Protein AF-A0A852WAR1-F1 (afdb_monomer_lite)

Foldseek 3Di:
DDADPVLLVQLQVLADDPNDTDAPCQSVLVCVVLVSAHWALKDWDWDDDPQKIKIWIWTDRPQKIWIWIKIWHHPDDDPPDDPPNVGHIGTPDTDIGGLVQWQAKDFPDWDWDFDPDDPDDTDTDIQTWMWTAGPVRDIDTHDDDPVSSVSVVVVRVVSVVVNVD

pLDDT: mean 84.0, std 14.66, range [35.38, 97.75]

Organism: NCBI:txid642776

Secondary structure (DSSP, 8-state):
----HHHHHHHHHHT-BTTBPPPHHHHHHHHHHHTTPPPEEEEEEEEEETTEEEEEEEEEETTEEEEEEEEEE-S---TTPPP-TTS--EEEEEEEEETTSEEEEEEEEEEEEEE--STT--EEEEEEEEEEEETTS-EEE----TTTHHHHHHHHHHHHHHHT-

Structure (mmCIF, N/CA/C/O backbone):
data_AF-A0A852WAR1-F1
#
_entry.id   AF-A0A852WAR1-F1
#
loop_
_atom_site.group_PDB
_atom_site.id
_atom_site.type_symbol
_atom_site.label_atom_id
_atom_site.label_alt_id
_atom_site.label_comp_id
_atom_site.label_asym_id
_atom_site.label_entity_id
_atom_site.label_seq_id
_atom_site.pdbx_PDB_ins_code
_atom_site.Cartn_x
_atom_site.Cartn_y
_atom_site.Cartn_z
_atom_site.occupancy
_atom_site.B_iso_or_equiv
_atom_site.auth_seq_id
_atom_site.auth_comp_id
_atom_site.auth_asym_id
_atom_site.auth_atom_id
_atom_site.pdbx_PDB_model_num
ATOM 1 N N . MET A 1 1 ? -14.576 0.535 -19.469 1.00 53.22 1 MET A N 1
ATOM 2 C CA . MET A 1 1 ? -14.653 1.536 -18.388 1.00 53.22 1 MET A CA 1
ATOM 3 C C . MET A 1 1 ? -13.526 2.503 -18.681 1.00 53.22 1 MET A C 1
ATOM 5 O O . MET A 1 1 ? -12.395 2.048 -18.756 1.00 53.22 1 MET A O 1
ATOM 9 N N . GLU A 1 2 ? -13.839 3.742 -19.036 1.00 64.38 2 GLU A N 1
ATOM 10 C CA . GLU A 1 2 ? -12.835 4.742 -19.415 1.00 64.38 2 GLU A CA 1
ATOM 11 C C . GLU A 1 2 ? -12.389 5.439 -18.126 1.00 64.38 2 GLU A C 1
ATOM 13 O O . GLU A 1 2 ? -13.220 6.010 -17.420 1.00 64.38 2 GLU A O 1
ATOM 18 N N . TYR A 1 3 ? -11.125 5.262 -17.741 1.00 65.62 3 TYR A N 1
ATOM 19 C CA . TYR A 1 3 ? -10.569 5.916 -16.558 1.00 65.62 3 TYR A CA 1
ATOM 20 C C . TYR A 1 3 ? -10.223 7.369 -16.895 1.00 65.62 3 TYR A C 1
ATOM 22 O O . TYR A 1 3 ? -9.787 7.652 -18.008 1.00 65.62 3 TYR A O 1
ATOM 30 N N . ASP A 1 4 ? -10.377 8.279 -15.934 1.00 81.56 4 ASP A N 1
ATOM 31 C CA . ASP A 1 4 ? -9.873 9.648 -16.069 1.00 81.56 4 ASP A CA 1
ATOM 32 C C . ASP A 1 4 ? -8.338 9.612 -16.168 1.00 81.56 4 ASP A C 1
ATOM 34 O O . ASP A 1 4 ? -7.654 9.138 -15.254 1.00 81.56 4 ASP A O 1
ATOM 38 N N . GLU A 1 5 ? -7.788 10.108 -17.279 1.00 81.81 5 GLU A N 1
ATOM 39 C CA . GLU A 1 5 ? -6.343 10.151 -17.544 1.00 81.81 5 GLU A CA 1
ATOM 40 C C . GLU A 1 5 ? -5.561 10.855 -16.426 1.00 81.81 5 GLU A C 1
ATOM 42 O O . GLU A 1 5 ? -4.422 10.486 -16.122 1.00 81.81 5 GLU A O 1
ATOM 47 N N . THR A 1 6 ? -6.180 11.835 -15.765 1.00 85.38 6 THR A N 1
ATOM 48 C CA . THR A 1 6 ? -5.580 12.546 -14.632 1.00 85.38 6 THR A CA 1
ATOM 49 C C . THR A 1 6 ? -5.403 11.612 -13.440 1.00 85.38 6 THR A C 1
ATOM 51 O O . THR A 1 6 ? -4.324 11.565 -12.853 1.00 85.38 6 THR A O 1
ATOM 54 N N . GLN A 1 7 ? -6.420 10.806 -13.128 1.00 80.62 7 GLN A N 1
ATOM 55 C CA . GLN A 1 7 ? -6.381 9.855 -12.013 1.00 80.62 7 GLN A CA 1
ATOM 56 C C . GLN A 1 7 ? -5.336 8.763 -12.240 1.00 80.62 7 GLN A C 1
ATOM 58 O O . GLN A 1 7 ? -4.619 8.387 -11.313 1.00 80.62 7 GLN A O 1
ATOM 63 N N . VAL A 1 8 ? -5.213 8.280 -13.480 1.00 82.94 8 VAL A N 1
ATOM 64 C CA . VAL A 1 8 ? -4.182 7.307 -13.864 1.00 82.94 8 VAL A CA 1
ATOM 65 C C . VAL A 1 8 ? -2.788 7.902 -13.680 1.00 82.94 8 VAL A C 1
ATOM 67 O O . VAL A 1 8 ? -1.927 7.279 -13.056 1.00 82.94 8 VAL A O 1
ATOM 70 N N . ARG A 1 9 ? -2.563 9.128 -14.165 1.00 85.50 9 ARG A N 1
ATOM 71 C CA . ARG A 1 9 ? -1.274 9.814 -14.027 1.00 85.50 9 ARG A CA 1
ATOM 72 C C . ARG A 1 9 ? -0.899 10.045 -12.564 1.00 85.50 9 ARG A C 1
ATOM 74 O O . ARG A 1 9 ? 0.253 9.815 -12.197 1.00 85.50 9 ARG A O 1
ATOM 81 N N . ASP A 1 10 ? -1.853 10.466 -11.741 1.00 85.88 10 ASP A N 1
ATOM 82 C CA . ASP A 1 10 ? -1.623 10.738 -10.323 1.00 85.88 10 ASP A CA 1
ATOM 83 C C . ASP A 1 10 ? -1.335 9.443 -9.547 1.00 85.88 10 ASP A C 1
ATOM 85 O O . ASP A 1 10 ? -0.400 9.400 -8.745 1.00 85.88 10 ASP A O 1
ATOM 89 N N . ALA A 1 11 ? -2.061 8.357 -9.842 1.00 84.25 11 ALA A N 1
ATOM 90 C CA . ALA A 1 11 ? -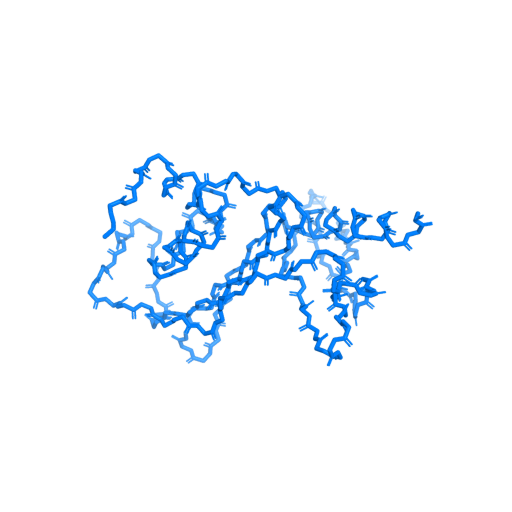1.802 7.038 -9.266 1.00 84.25 11 ALA A CA 1
ATOM 91 C C . ALA A 1 11 ? -0.412 6.509 -9.650 1.00 84.25 11 ALA A C 1
ATOM 93 O O . ALA A 1 11 ? 0.315 6.021 -8.786 1.00 84.25 11 ALA A O 1
ATOM 94 N N . ILE A 1 12 ? -0.013 6.650 -10.921 1.00 85.38 12 ILE A N 1
ATOM 95 C CA . ILE A 1 12 ? 1.337 6.300 -11.378 1.00 85.38 12 ILE A CA 1
ATOM 96 C C . ILE A 1 12 ? 2.366 7.119 -10.604 1.00 85.38 12 ILE A C 1
ATOM 98 O O . ILE A 1 12 ? 3.261 6.538 -9.998 1.00 85.38 12 ILE A O 1
ATOM 102 N N . ALA A 1 13 ? 2.239 8.449 -10.597 1.00 86.62 13 ALA A N 1
ATOM 103 C CA . ALA A 1 13 ? 3.197 9.345 -9.955 1.00 86.62 13 ALA A CA 1
ATOM 104 C C . ALA A 1 13 ? 3.382 9.034 -8.463 1.00 86.62 13 ALA A C 1
ATOM 106 O O . ALA A 1 13 ? 4.517 9.021 -7.986 1.00 86.62 13 ALA A O 1
ATOM 107 N N . ALA A 1 14 ? 2.292 8.720 -7.760 1.00 85.12 14 ALA A N 1
ATOM 108 C CA . ALA A 1 14 ? 2.292 8.377 -6.342 1.00 85.12 14 ALA A CA 1
ATOM 109 C C . ALA A 1 14 ? 3.053 7.081 -6.010 1.00 85.12 14 ALA A C 1
ATOM 111 O O . ALA A 1 14 ? 3.496 6.918 -4.876 1.00 85.12 14 ALA A O 1
ATOM 112 N N . VAL A 1 15 ? 3.200 6.157 -6.966 1.00 87.50 15 VAL A N 1
ATOM 113 C CA . VAL A 1 15 ? 3.737 4.806 -6.713 1.00 87.50 15 VAL A CA 1
ATOM 114 C C . VAL A 1 15 ? 4.946 4.452 -7.584 1.00 87.50 15 VAL A C 1
ATOM 116 O O . VAL A 1 15 ? 5.311 3.278 -7.697 1.00 87.50 15 VAL A O 1
ATOM 119 N N . ARG A 1 16 ? 5.594 5.461 -8.188 1.00 87.31 16 ARG A N 1
ATOM 120 C CA . ARG A 1 16 ? 6.894 5.315 -8.866 1.00 87.31 16 ARG A CA 1
ATOM 121 C C . ARG A 1 16 ? 7.999 5.006 -7.860 1.00 87.31 16 ARG A C 1
ATOM 123 O O . ARG A 1 16 ? 8.069 5.606 -6.793 1.00 87.31 16 ARG A O 1
ATOM 130 N N . VAL A 1 17 ? 8.932 4.142 -8.255 1.00 85.50 17 VAL A N 1
ATOM 131 C CA . VAL A 1 17 ? 10.093 3.759 -7.437 1.00 85.50 17 VAL A CA 1
ATOM 132 C C . VAL A 1 17 ? 11.364 4.014 -8.236 1.00 85.50 17 VAL A C 1
ATOM 134 O O . VAL A 1 17 ? 11.532 3.487 -9.330 1.00 85.50 17 VAL A O 1
ATOM 137 N N . GLY A 1 18 ? 12.260 4.864 -7.724 1.00 81.50 18 GLY A N 1
ATOM 138 C CA . GLY A 1 18 ? 13.544 5.149 -8.384 1.00 81.50 18 GLY A CA 1
ATOM 139 C C . GLY A 1 18 ? 13.416 5.700 -9.812 1.00 81.50 18 GLY A C 1
ATOM 140 O O . GLY A 1 18 ? 14.267 5.425 -10.652 1.00 81.50 18 GLY A O 1
ATOM 141 N N . GLY A 1 19 ? 12.334 6.429 -10.109 1.00 80.44 19 GLY A N 1
ATOM 142 C CA . GLY A 1 19 ? 12.028 6.925 -11.456 1.00 80.44 19 GLY A CA 1
ATOM 143 C C . GLY A 1 19 ? 11.381 5.891 -12.384 1.00 80.44 19 GLY A C 1
ATOM 144 O O . GLY A 1 19 ? 10.948 6.257 -13.476 1.00 80.44 19 GLY A O 1
ATOM 145 N N . GLN A 1 20 ? 11.234 4.638 -11.960 1.00 83.62 20 GLN A N 1
ATOM 146 C CA . GLN A 1 20 ? 10.541 3.605 -12.728 1.00 83.62 20 GLN A CA 1
ATOM 147 C C . GLN A 1 20 ? 9.032 3.665 -12.489 1.00 83.62 20 GLN A C 1
ATOM 149 O O . GLN A 1 20 ? 8.570 4.061 -11.414 1.00 83.62 20 GLN A O 1
ATOM 154 N N . THR A 1 21 ? 8.267 3.307 -13.514 1.00 84.31 21 THR A N 1
ATOM 155 C CA . THR A 1 21 ? 6.804 3.239 -13.480 1.00 84.31 21 THR A CA 1
ATOM 156 C C . THR A 1 21 ? 6.335 1.831 -13.121 1.00 84.31 21 THR A C 1
ATOM 158 O O . THR A 1 21 ? 6.941 0.867 -13.589 1.00 84.31 21 THR A O 1
ATOM 161 N N . PRO A 1 22 ? 5.253 1.695 -12.336 1.00 83.31 22 PRO A N 1
ATOM 162 C CA . PRO A 1 22 ? 4.667 0.391 -12.051 1.00 83.31 22 PRO A CA 1
ATOM 163 C C . PRO A 1 22 ? 4.128 -0.282 -13.327 1.00 83.31 22 PRO A C 1
ATOM 165 O O . PRO A 1 22 ? 3.752 0.421 -14.271 1.00 83.31 22 PRO A O 1
ATOM 168 N N . PRO A 1 23 ? 4.004 -1.625 -13.348 1.00 84.56 23 PRO A N 1
ATOM 169 C CA . PRO A 1 23 ? 3.291 -2.334 -14.407 1.00 84.56 23 PRO A CA 1
ATOM 170 C C . PRO A 1 23 ? 1.857 -1.823 -14.567 1.00 84.56 23 PRO A C 1
ATOM 172 O O . PRO A 1 23 ? 1.208 -1.461 -13.583 1.00 84.56 23 PRO A O 1
ATOM 175 N N . ARG A 1 24 ? 1.327 -1.874 -15.794 1.00 84.12 24 ARG A N 1
ATOM 176 C CA . ARG A 1 24 ? -0.016 -1.370 -16.114 1.00 84.12 24 ARG A CA 1
ATOM 177 C C . ARG A 1 24 ? -1.118 -1.872 -15.190 1.00 84.12 24 ARG A C 1
ATOM 179 O O . ARG A 1 24 ? -1.857 -1.076 -14.617 1.00 84.12 24 ARG A O 1
ATOM 186 N N . LEU A 1 25 ? -1.150 -3.180 -14.957 1.00 85.56 25 LEU A N 1
ATOM 187 C CA . LEU A 1 25 ? -2.142 -3.795 -14.077 1.00 85.56 25 LEU A CA 1
ATOM 188 C C . LEU A 1 25 ? -2.095 -3.266 -12.638 1.00 85.56 25 LEU A C 1
ATOM 190 O O . LEU A 1 25 ? -3.118 -3.275 -11.964 1.00 85.56 25 LEU A O 1
ATOM 194 N N . VAL A 1 26 ? -0.938 -2.799 -12.155 1.00 88.81 26 VAL A N 1
ATOM 195 C CA . VAL A 1 26 ? -0.809 -2.252 -10.797 1.00 88.81 26 VAL A CA 1
ATOM 196 C C . VAL A 1 26 ? -1.506 -0.900 -10.699 1.00 88.81 26 VAL A C 1
ATOM 198 O O . VAL A 1 26 ? -2.308 -0.708 -9.787 1.00 88.81 26 VAL A O 1
ATOM 201 N N . TYR A 1 27 ? -1.249 0.031 -11.625 1.00 86.44 27 TYR A N 1
ATOM 202 C CA . TYR A 1 27 ? -1.913 1.336 -11.566 1.00 86.44 27 TYR A CA 1
ATOM 203 C C . TYR A 1 27 ? -3.395 1.246 -11.948 1.00 86.44 27 TYR A C 1
ATOM 205 O O . TYR A 1 27 ? -4.207 1.938 -11.342 1.00 86.44 27 TYR A O 1
ATOM 213 N N . GLU A 1 28 ? -3.781 0.363 -12.876 1.00 87.25 28 GLU A N 1
ATOM 214 C CA . GLU A 1 28 ? -5.195 0.127 -13.198 1.00 87.25 28 GLU A CA 1
ATOM 215 C C . GLU A 1 28 ? -5.943 -0.477 -12.004 1.00 87.25 28 GLU A C 1
ATOM 217 O O . GLU A 1 28 ? -7.044 -0.028 -11.679 1.00 87.25 28 GLU A O 1
ATOM 222 N N . ALA A 1 29 ? -5.331 -1.434 -11.294 1.00 90.56 29 ALA A N 1
ATOM 223 C CA . ALA A 1 29 ? -5.890 -1.962 -10.054 1.00 90.56 29 ALA A CA 1
ATOM 224 C C . ALA A 1 29 ? -6.021 -0.862 -8.994 1.00 90.56 29 ALA A C 1
ATOM 226 O O . ALA A 1 29 ? -7.077 -0.744 -8.379 1.00 90.56 29 ALA A O 1
ATOM 227 N N . LEU A 1 30 ? -5.001 -0.019 -8.804 1.00 91.00 30 LEU A N 1
ATOM 228 C CA . LEU A 1 30 ? -5.070 1.097 -7.855 1.00 91.00 30 LEU A CA 1
ATOM 229 C C . LEU A 1 30 ? -6.221 2.052 -8.179 1.00 91.00 30 LEU A C 1
ATOM 231 O O . LEU A 1 30 ? -7.038 2.315 -7.301 1.00 91.00 30 LEU A O 1
ATOM 235 N N . VAL A 1 31 ? -6.325 2.523 -9.424 1.00 90.12 31 VAL A N 1
ATOM 236 C CA . VAL A 1 31 ? -7.398 3.436 -9.856 1.00 90.12 31 VAL A CA 1
ATOM 237 C C . VAL A 1 31 ? -8.774 2.794 -9.662 1.00 90.12 31 VAL A C 1
ATOM 239 O O . VAL A 1 31 ? -9.693 3.434 -9.144 1.00 90.12 31 VAL A O 1
ATOM 242 N N . SER A 1 32 ? -8.911 1.512 -10.012 1.00 90.94 32 SER A N 1
ATOM 243 C CA . SER A 1 32 ? -10.156 0.770 -9.816 1.00 90.94 32 SER A CA 1
ATOM 244 C C . SER A 1 32 ? -10.530 0.650 -8.334 1.00 90.94 32 SER A C 1
ATOM 246 O O . SER A 1 32 ? -11.687 0.872 -7.977 1.00 90.94 32 SER A O 1
ATOM 248 N N . LEU A 1 33 ? -9.578 0.302 -7.462 1.00 92.12 33 LEU A N 1
ATOM 249 C CA . LEU A 1 33 ? -9.826 0.082 -6.032 1.00 92.12 33 LEU A CA 1
ATOM 250 C C . LEU A 1 33 ? -10.070 1.385 -5.264 1.00 92.12 33 LEU A C 1
ATOM 252 O O . LEU A 1 33 ? -10.833 1.406 -4.297 1.00 92.12 33 LEU A O 1
ATOM 256 N N . THR A 1 34 ? -9.441 2.483 -5.679 1.00 90.69 34 THR A N 1
ATOM 257 C CA . THR A 1 34 ? -9.631 3.789 -5.036 1.00 90.69 34 THR A CA 1
ATOM 258 C C . THR A 1 34 ? -10.916 4.468 -5.492 1.00 90.69 34 THR A C 1
ATOM 260 O O . THR A 1 34 ? -11.381 5.394 -4.820 1.00 90.69 34 THR A O 1
ATOM 263 N N . SER A 1 35 ? -11.496 4.002 -6.606 1.00 87.00 35 SER A N 1
ATOM 264 C CA . SER A 1 35 ? -12.592 4.670 -7.312 1.00 87.00 35 SER A CA 1
ATOM 265 C C . SER A 1 35 ? -12.235 6.125 -7.644 1.00 87.00 35 SER A C 1
ATOM 267 O O . SER A 1 35 ? -13.055 7.026 -7.480 1.00 87.00 35 SER A O 1
ATOM 269 N N . GLY A 1 36 ? -10.975 6.363 -8.024 1.00 81.25 36 GLY A N 1
ATOM 270 C CA . GLY A 1 36 ? -10.462 7.691 -8.369 1.00 81.25 36 GLY A CA 1
ATOM 271 C C . GLY A 1 36 ? -10.157 8.615 -7.183 1.00 81.25 36 GLY A C 1
ATOM 272 O O . GLY A 1 36 ? -9.804 9.774 -7.389 1.00 81.25 36 GLY A O 1
ATOM 273 N N . ARG A 1 37 ? -10.275 8.140 -5.935 1.00 87.69 37 ARG A N 1
ATOM 274 C CA . ARG A 1 37 ? -9.876 8.914 -4.747 1.00 87.69 37 ARG A CA 1
ATOM 275 C C . ARG A 1 37 ? -8.353 9.004 -4.632 1.00 87.69 37 ARG A C 1
ATOM 277 O O . ARG A 1 37 ? -7.640 8.064 -4.985 1.00 87.69 37 ARG A O 1
ATOM 284 N N . SER A 1 38 ? -7.870 10.117 -4.082 1.00 89.12 38 SER A N 1
ATOM 285 C CA . SER A 1 38 ? -6.446 10.339 -3.828 1.00 89.12 38 SER A CA 1
ATOM 286 C C . SER A 1 38 ? -5.872 9.322 -2.839 1.00 89.12 38 SER A C 1
ATOM 288 O O . SER A 1 38 ? -6.511 8.971 -1.846 1.00 89.12 38 SER A O 1
ATOM 290 N N . LEU A 1 39 ? -4.644 8.880 -3.113 1.00 91.56 39 LEU A N 1
ATOM 291 C CA . LEU A 1 39 ? -3.863 8.032 -2.218 1.00 91.56 39 LEU A CA 1
ATOM 292 C C . LEU A 1 39 ? -3.236 8.885 -1.110 1.00 91.56 39 LEU A C 1
ATOM 294 O O . LEU A 1 39 ? -2.499 9.831 -1.384 1.00 91.56 39 LEU A O 1
ATOM 298 N N . GLU A 1 40 ? -3.489 8.527 0.142 1.00 93.94 40 GLU A N 1
ATOM 299 C CA . GLU A 1 40 ? -2.827 9.091 1.313 1.00 93.94 40 GLU A CA 1
ATOM 300 C C . GLU A 1 40 ? -1.665 8.190 1.737 1.00 93.94 40 GLU A C 1
ATOM 302 O O . GLU A 1 40 ? -1.832 6.977 1.871 1.00 93.94 40 GLU A O 1
ATOM 307 N N . LEU A 1 41 ? -0.500 8.791 1.999 1.00 92.31 41 LEU A N 1
ATOM 308 C CA . LEU A 1 41 ? 0.719 8.075 2.401 1.00 92.31 41 LEU A CA 1
ATOM 309 C C . LEU A 1 41 ? 1.024 6.864 1.490 1.00 92.31 41 LEU A C 1
ATOM 311 O O . LEU A 1 41 ? 1.151 5.748 1.994 1.00 92.31 41 LEU A O 1
ATOM 315 N N . PRO A 1 42 ? 1.098 7.038 0.156 1.00 94.06 42 PRO A N 1
ATOM 316 C CA . PRO A 1 42 ? 1.428 5.933 -0.728 1.00 94.06 42 PRO A CA 1
ATOM 317 C C . PRO A 1 42 ? 2.857 5.468 -0.451 1.00 94.06 42 PRO A C 1
ATOM 319 O O . PRO A 1 42 ? 3.800 6.258 -0.477 1.00 94.06 42 PRO A O 1
ATOM 322 N N . VAL A 1 43 ? 3.016 4.173 -0.208 1.00 94.31 43 VAL A N 1
ATOM 323 C CA . VAL A 1 43 ? 4.317 3.528 -0.112 1.00 94.31 43 VAL A CA 1
ATOM 324 C C . VAL A 1 43 ? 4.408 2.432 -1.161 1.00 94.31 43 VAL A C 1
ATOM 326 O O . VAL A 1 43 ? 3.509 1.602 -1.303 1.00 94.31 43 VAL A O 1
ATOM 329 N N . ALA A 1 44 ? 5.486 2.464 -1.937 1.00 93.12 44 ALA A N 1
ATOM 330 C CA . ALA A 1 44 ? 5.716 1.526 -3.018 1.00 93.12 44 ALA A CA 1
ATOM 331 C C . ALA A 1 44 ? 7.148 1.007 -2.981 1.00 93.12 44 ALA A C 1
ATOM 333 O O . ALA A 1 44 ? 8.090 1.757 -2.717 1.00 93.12 44 ALA A O 1
ATOM 334 N N . THR A 1 45 ? 7.313 -0.273 -3.292 1.00 92.69 45 THR A N 1
ATOM 335 C CA . THR A 1 45 ? 8.622 -0.889 -3.473 1.00 92.69 45 THR A CA 1
ATOM 336 C C . THR A 1 45 ? 8.687 -1.675 -4.762 1.00 92.69 45 THR A C 1
ATOM 338 O O . THR A 1 45 ? 7.686 -2.190 -5.262 1.00 92.69 45 THR A O 1
ATOM 341 N N . MET A 1 46 ? 9.907 -1.755 -5.282 1.00 90.38 46 MET A N 1
ATOM 342 C CA . MET A 1 46 ? 10.249 -2.541 -6.448 1.00 90.38 46 MET A CA 1
ATOM 343 C C . MET A 1 46 ? 11.414 -3.454 -6.078 1.00 90.38 46 MET A C 1
ATOM 345 O O . MET A 1 46 ? 12.494 -2.968 -5.739 1.00 90.38 46 MET A O 1
ATOM 349 N N . THR A 1 47 ? 11.207 -4.765 -6.143 1.00 88.69 47 THR A N 1
ATOM 350 C CA . THR A 1 47 ? 12.254 -5.764 -5.892 1.00 88.69 47 THR A CA 1
ATOM 351 C C . THR A 1 47 ? 12.461 -6.634 -7.121 1.00 88.69 47 THR A C 1
ATOM 353 O O . THR A 1 47 ? 11.538 -6.858 -7.900 1.00 88.69 47 THR A O 1
ATOM 356 N N . LYS A 1 48 ? 13.690 -7.116 -7.314 1.00 86.00 48 LYS A N 1
ATOM 357 C CA . LYS A 1 48 ? 14.018 -8.094 -8.352 1.00 86.00 48 LYS A CA 1
ATOM 358 C C . LYS A 1 48 ? 14.278 -9.437 -7.683 1.00 86.00 48 LYS A C 1
ATOM 360 O O . LYS A 1 48 ? 15.202 -9.528 -6.878 1.00 86.00 48 LYS A O 1
ATOM 365 N N . ALA A 1 49 ? 13.477 -10.444 -8.002 1.00 84.06 49 ALA A N 1
ATOM 366 C CA . ALA A 1 49 ? 13.632 -11.803 -7.495 1.00 84.06 49 ALA A CA 1
ATOM 367 C C . ALA A 1 49 ? 13.252 -12.798 -8.594 1.00 84.06 49 ALA A C 1
ATOM 369 O O . ALA A 1 49 ? 12.326 -12.547 -9.357 1.00 84.06 49 ALA A O 1
ATOM 370 N N . ASP A 1 50 ? 14.003 -13.893 -8.711 1.00 83.25 50 ASP A N 1
ATOM 371 C CA . ASP A 1 50 ? 13.678 -15.019 -9.599 1.00 83.25 50 ASP A CA 1
ATOM 372 C C . ASP A 1 50 ? 13.437 -14.645 -11.079 1.00 83.25 50 ASP A C 1
ATOM 374 O O . ASP A 1 50 ? 12.672 -15.292 -11.783 1.00 83.25 50 ASP A O 1
ATOM 378 N N . GLY A 1 51 ? 14.093 -13.586 -11.573 1.00 82.44 51 GLY A N 1
ATOM 379 C CA . GLY A 1 51 ? 13.911 -13.079 -12.944 1.00 82.44 51 GLY A CA 1
ATOM 380 C C . GLY A 1 51 ? 12.693 -12.162 -13.140 1.00 82.44 51 GLY A C 1
ATOM 381 O O . GLY A 1 51 ? 12.490 -11.635 -14.237 1.00 82.44 51 GLY A O 1
ATOM 382 N N . HIS A 1 52 ? 11.932 -11.913 -12.075 1.00 81.75 52 HIS A N 1
ATOM 383 C CA . HIS A 1 52 ? 10.767 -11.041 -12.052 1.00 81.75 52 HIS A CA 1
ATOM 384 C C . HIS A 1 52 ? 11.040 -9.746 -11.283 1.00 81.75 52 HIS A C 1
ATOM 386 O O . HIS A 1 52 ? 11.798 -9.695 -10.309 1.00 81.75 52 HIS A O 1
ATOM 392 N N . VAL A 1 53 ? 10.385 -8.675 -11.725 1.00 86.06 53 VAL A N 1
ATOM 393 C CA . VAL A 1 53 ? 10.260 -7.427 -10.975 1.00 86.06 53 VAL A CA 1
ATOM 394 C C . VAL A 1 53 ? 8.940 -7.479 -10.225 1.00 86.06 53 VAL A C 1
ATOM 396 O O . VAL A 1 53 ? 7.884 -7.531 -10.851 1.00 86.06 53 VAL A O 1
ATOM 399 N N . HIS A 1 54 ? 8.983 -7.437 -8.900 1.00 89.38 54 HIS A N 1
ATOM 400 C CA . HIS A 1 54 ? 7.795 -7.336 -8.064 1.00 89.38 54 HIS A CA 1
ATOM 401 C C . HIS A 1 54 ? 7.563 -5.884 -7.673 1.00 89.38 54 HIS A C 1
ATOM 403 O O . HIS A 1 54 ? 8.469 -5.215 -7.178 1.00 89.38 54 HIS A O 1
ATOM 409 N N . TRP A 1 55 ? 6.331 -5.423 -7.855 1.00 91.69 55 TRP A N 1
ATOM 410 C CA . TRP A 1 55 ? 5.874 -4.108 -7.439 1.00 91.69 55 TRP A CA 1
ATOM 411 C C . TRP A 1 55 ? 4.848 -4.258 -6.331 1.00 91.69 55 TRP A C 1
ATOM 413 O O . TRP A 1 55 ? 3.794 -4.862 -6.538 1.00 91.69 55 TRP A O 1
ATOM 423 N N . ARG A 1 56 ? 5.140 -3.712 -5.157 1.00 94.56 56 ARG A N 1
ATOM 424 C CA . ARG A 1 56 ? 4.230 -3.757 -4.010 1.00 94.56 56 ARG A CA 1
ATOM 425 C C . ARG A 1 56 ? 3.855 -2.345 -3.632 1.00 94.56 56 ARG A C 1
ATOM 427 O O . ARG A 1 56 ? 4.728 -1.497 -3.504 1.00 94.56 56 ARG A O 1
ATOM 434 N N . VAL A 1 57 ? 2.566 -2.109 -3.453 1.00 95.06 57 VAL A N 1
ATOM 435 C CA . VAL A 1 57 ? 2.007 -0.818 -3.072 1.00 95.06 57 VAL A CA 1
ATOM 436 C C . VAL A 1 57 ? 1.101 -1.010 -1.869 1.00 95.06 57 VAL A C 1
ATOM 438 O O . VAL A 1 57 ? 0.297 -1.945 -1.826 1.00 95.06 57 VAL A O 1
ATOM 441 N N . LEU A 1 58 ? 1.211 -0.098 -0.911 1.00 96.69 58 LEU A N 1
ATOM 442 C CA . LEU A 1 58 ? 0.239 0.095 0.151 1.00 96.69 58 LEU A CA 1
ATOM 443 C C . LEU A 1 58 ? -0.072 1.588 0.269 1.00 96.69 58 LEU A C 1
ATOM 445 O O . LEU A 1 58 ? 0.825 2.421 0.192 1.00 96.69 58 LEU A O 1
ATOM 449 N N . ALA A 1 59 ? -1.335 1.938 0.455 1.00 95.62 59 ALA A N 1
ATOM 450 C CA . ALA A 1 59 ? -1.747 3.316 0.688 1.00 95.62 59 ALA A CA 1
ATOM 451 C C . ALA A 1 59 ? -3.007 3.361 1.552 1.00 95.62 59 ALA A C 1
ATOM 453 O O . ALA A 1 59 ? -3.747 2.379 1.646 1.00 95.62 59 ALA A O 1
ATOM 454 N N . LEU A 1 60 ? -3.272 4.518 2.150 1.00 95.31 60 LEU A N 1
ATOM 455 C CA . LEU A 1 60 ? -4.550 4.825 2.781 1.00 95.31 60 LEU A CA 1
ATOM 456 C C . LEU A 1 60 ? -5.463 5.548 1.789 1.00 95.31 60 LEU A C 1
ATOM 458 O O . LEU A 1 60 ? -5.012 6.351 0.978 1.00 95.31 60 LEU A O 1
ATOM 462 N N . VAL A 1 61 ? -6.759 5.266 1.858 1.00 94.56 61 VAL A N 1
ATOM 463 C CA . VAL A 1 61 ? -7.791 5.925 1.051 1.00 94.56 61 VAL A CA 1
ATOM 464 C C . VAL A 1 61 ? -9.024 6.118 1.927 1.00 94.56 61 VAL A C 1
ATOM 466 O O . VAL A 1 61 ? -9.862 5.220 2.053 1.00 94.56 61 VAL A O 1
ATOM 469 N N . GLY A 1 62 ? -9.128 7.282 2.573 1.00 91.88 62 GLY A N 1
ATOM 470 C CA . GLY A 1 62 ? -10.139 7.517 3.606 1.00 91.88 62 GLY A CA 1
ATOM 471 C C . GLY A 1 62 ? -10.031 6.487 4.738 1.00 91.88 62 GLY A C 1
ATOM 472 O O . GLY A 1 62 ? -8.976 6.334 5.348 1.00 91.88 62 GLY A O 1
ATOM 473 N N . ASP A 1 63 ? -11.114 5.744 4.990 1.00 93.44 63 ASP A N 1
ATOM 474 C CA . ASP A 1 63 ? -11.195 4.701 6.027 1.00 93.44 63 ASP A CA 1
ATOM 475 C C . ASP A 1 63 ? -10.787 3.293 5.550 1.00 93.44 63 ASP A C 1
ATOM 477 O O . ASP A 1 63 ? -11.239 2.283 6.100 1.00 93.44 63 ASP A O 1
ATOM 481 N N . ALA A 1 64 ? -9.934 3.193 4.530 1.00 95.69 64 ALA A N 1
ATOM 482 C CA . ALA A 1 64 ? -9.431 1.913 4.042 1.00 95.69 64 ALA A CA 1
ATOM 483 C C . ALA A 1 64 ? -7.929 1.933 3.737 1.00 95.69 64 ALA A C 1
ATOM 485 O O . ALA A 1 64 ? -7.353 2.964 3.398 1.00 95.69 64 ALA A O 1
ATOM 486 N N . LEU A 1 65 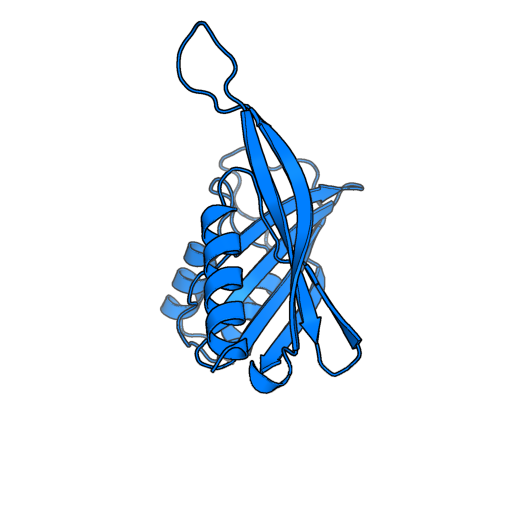? -7.317 0.756 3.823 1.00 96.25 65 LEU A N 1
ATOM 487 C CA . LEU A 1 65 ? -6.025 0.413 3.247 1.00 96.25 65 LEU A CA 1
ATOM 488 C C . LEU A 1 65 ? -6.247 -0.196 1.865 1.00 96.25 65 LEU A C 1
ATOM 490 O O . LEU A 1 65 ? -7.087 -1.080 1.699 1.00 96.25 65 LEU A O 1
ATOM 494 N N . VAL A 1 66 ? -5.456 0.230 0.892 1.00 96.38 66 VAL A N 1
ATOM 495 C CA . VAL A 1 66 ? -5.382 -0.392 -0.430 1.00 96.38 66 VAL A CA 1
ATOM 496 C C . VAL A 1 66 ? -4.021 -1.048 -0.555 1.00 96.38 66 VAL A C 1
ATOM 498 O O . VAL A 1 66 ? -3.007 -0.379 -0.372 1.00 96.38 66 VAL A O 1
ATOM 501 N N . SER A 1 67 ? -4.001 -2.346 -0.853 1.00 96.31 67 SER A N 1
ATOM 502 C CA . SER A 1 67 ? -2.776 -3.096 -1.117 1.00 96.31 67 SER A CA 1
ATOM 503 C C . SER A 1 67 ? -2.832 -3.711 -2.505 1.00 96.31 67 SER A C 1
ATOM 505 O O . SER A 1 67 ? -3.816 -4.358 -2.866 1.00 96.31 67 SER A O 1
ATOM 507 N N . VAL A 1 68 ? -1.782 -3.478 -3.288 1.00 95.56 68 VAL A N 1
ATOM 508 C CA . VAL A 1 68 ? -1.643 -4.014 -4.640 1.00 95.56 68 VAL A CA 1
ATOM 509 C C . VAL A 1 68 ? -0.255 -4.617 -4.790 1.00 95.56 68 VAL A C 1
ATOM 511 O O . VAL A 1 68 ? 0.749 -3.984 -4.466 1.00 95.56 68 VAL A O 1
ATOM 514 N N . HIS A 1 69 ? -0.195 -5.838 -5.306 1.00 94.00 69 HIS A N 1
ATOM 515 C CA . HIS A 1 69 ? 1.030 -6.528 -5.677 1.00 94.00 69 HIS A CA 1
ATOM 516 C C . HIS A 1 69 ? 0.913 -6.969 -7.127 1.00 94.00 69 HIS A C 1
ATOM 518 O O . HIS A 1 69 ? 0.044 -7.767 -7.478 1.00 94.00 69 HIS A O 1
ATOM 524 N N . GLY A 1 70 ? 1.801 -6.453 -7.967 1.00 90.81 70 GLY A N 1
ATOM 525 C CA . GLY A 1 70 ? 2.001 -6.951 -9.318 1.00 90.81 70 GLY A CA 1
ATOM 526 C C . GLY A 1 70 ? 3.414 -7.471 -9.515 1.00 90.81 70 GLY A C 1
ATOM 527 O O . GLY A 1 70 ? 4.331 -7.163 -8.756 1.00 90.81 70 GLY A O 1
ATOM 528 N N . GLU A 1 71 ? 3.599 -8.241 -10.567 1.00 88.75 71 GLU A N 1
ATOM 529 C CA . GLU A 1 71 ? 4.906 -8.663 -11.040 1.00 88.75 71 GLU A CA 1
ATOM 530 C C . GLU A 1 71 ? 5.008 -8.494 -12.551 1.00 88.75 71 GLU A C 1
ATOM 532 O O . GLU A 1 71 ? 4.003 -8.398 -13.252 1.00 88.75 71 GLU A O 1
ATOM 537 N N . HIS A 1 72 ? 6.228 -8.456 -13.057 1.00 81.62 72 HIS A N 1
ATOM 538 C CA . HIS A 1 72 ? 6.497 -8.374 -14.481 1.00 81.62 72 HIS A CA 1
ATOM 539 C C . HIS A 1 72 ? 7.792 -9.121 -14.811 1.00 81.62 72 HIS A C 1
ATOM 541 O O . HIS A 1 72 ? 8.749 -9.084 -14.036 1.00 81.62 72 HIS A O 1
ATOM 547 N N . GLU A 1 73 ? 7.829 -9.799 -15.957 1.00 77.06 73 GLU A N 1
ATOM 548 C CA . GLU A 1 73 ? 9.029 -10.481 -16.445 1.00 77.06 73 GLU A CA 1
ATOM 549 C C . GLU A 1 73 ? 10.056 -9.479 -16.982 1.00 77.06 73 GLU A C 1
ATOM 551 O O . GLU A 1 73 ? 9.792 -8.736 -17.928 1.00 77.06 73 GLU A O 1
ATOM 556 N N . GLY A 1 74 ? 11.271 -9.476 -16.435 1.00 64.12 74 GLY A N 1
ATOM 557 C CA . GLY A 1 74 ? 12.339 -8.657 -17.001 1.00 64.12 74 GLY A CA 1
ATOM 558 C C . GLY A 1 74 ? 13.529 -8.456 -16.077 1.00 64.12 74 GLY A C 1
ATOM 559 O O . GLY A 1 74 ? 13.406 -7.919 -14.980 1.00 64.12 74 GLY A O 1
ATOM 560 N N . VAL A 1 75 ? 14.712 -8.826 -16.568 1.00 55.56 75 VAL A N 1
ATOM 561 C CA . VAL A 1 75 ? 15.990 -8.634 -15.866 1.00 55.56 75 VAL A CA 1
ATOM 562 C C . VAL A 1 75 ? 16.554 -7.223 -16.104 1.00 55.56 75 VAL A C 1
ATOM 564 O O . VAL A 1 75 ? 17.183 -6.645 -15.211 1.00 55.56 75 VAL A O 1
ATOM 567 N N . GLU A 1 76 ? 16.239 -6.591 -17.237 1.00 48.53 76 GLU A N 1
ATOM 568 C CA . GLU A 1 76 ? 16.826 -5.311 -17.638 1.00 48.53 76 GLU A CA 1
ATOM 569 C C . GLU A 1 76 ? 15.769 -4.281 -18.028 1.00 48.53 76 GLU A C 1
ATOM 571 O O . GLU A 1 76 ? 15.058 -4.419 -19.015 1.00 48.53 76 GLU A O 1
ATOM 576 N N . TRP A 1 77 ? 15.722 -3.210 -17.243 1.00 49.88 77 TRP A N 1
ATOM 577 C CA . TRP A 1 77 ? 15.359 -1.895 -17.740 1.00 49.88 77 TRP A CA 1
ATOM 578 C C . TRP A 1 77 ? 16.631 -1.068 -17.641 1.00 49.88 77 TRP A C 1
ATOM 580 O O . TRP A 1 77 ? 17.092 -0.761 -16.538 1.00 49.88 77 TRP A O 1
ATOM 590 N N . THR A 1 78 ? 17.237 -0.743 -18.776 1.00 40.03 78 THR A N 1
ATOM 591 C CA . THR A 1 78 ? 18.153 0.391 -18.839 1.00 40.03 78 THR A CA 1
ATOM 592 C C . THR A 1 78 ? 17.324 1.662 -18.697 1.00 40.03 78 THR A C 1
ATOM 594 O O . THR A 1 78 ? 16.237 1.793 -19.266 1.00 40.03 78 THR A O 1
ATOM 597 N N . PHE A 1 79 ? 17.825 2.589 -17.883 1.00 35.38 79 PHE A N 1
ATOM 598 C CA . PHE A 1 79 ? 17.252 3.918 -17.693 1.00 35.38 79 PHE A CA 1
ATOM 599 C C . PHE A 1 79 ? 16.936 4.539 -19.070 1.00 35.38 79 PHE A C 1
ATOM 601 O O . PHE A 1 79 ? 17.847 4.710 -19.876 1.00 35.38 79 PHE A O 1
ATOM 608 N N . GLY A 1 80 ? 15.663 4.843 -19.347 1.00 38.47 80 GLY A N 1
ATOM 609 C CA . GLY A 1 80 ? 15.240 5.482 -20.602 1.00 38.47 80 GLY A CA 1
ATOM 610 C C . GLY A 1 80 ? 14.617 4.577 -21.672 1.00 38.47 80 GLY A C 1
ATOM 611 O O . GLY A 1 80 ? 14.294 5.087 -22.739 1.00 38.47 80 GLY A O 1
ATOM 612 N N . SER A 1 81 ? 14.409 3.283 -21.412 1.00 42.62 81 SER A N 1
ATOM 613 C CA . SER A 1 81 ? 13.562 2.451 -22.284 1.00 42.62 81 SER A CA 1
ATOM 614 C C . SER A 1 81 ? 12.082 2.723 -21.994 1.00 42.62 81 SER A C 1
ATOM 616 O O . SER A 1 81 ? 11.686 2.765 -20.826 1.00 42.62 81 SER A O 1
ATOM 618 N N . GLU A 1 82 ? 11.274 2.936 -23.036 1.00 44.91 82 GLU A N 1
ATOM 619 C CA . GLU A 1 82 ? 9.818 2.998 -22.888 1.00 44.91 82 GLU A CA 1
ATOM 620 C C . GLU A 1 82 ? 9.292 1.656 -22.350 1.00 44.91 82 GLU A C 1
ATOM 622 O O . GLU A 1 82 ? 9.856 0.607 -22.679 1.00 44.91 82 GLU A O 1
ATOM 627 N N . PRO A 1 83 ? 8.235 1.665 -21.519 1.00 53.22 83 PRO A N 1
ATOM 628 C CA . PRO A 1 83 ? 7.534 0.447 -21.150 1.00 53.22 83 PRO A CA 1
ATOM 629 C C . PRO A 1 83 ? 7.124 -0.332 -22.392 1.00 53.22 83 PRO A C 1
ATOM 631 O O . PRO A 1 83 ? 6.336 0.148 -23.201 1.00 53.22 83 PRO A O 1
ATOM 634 N N . ASP A 1 84 ? 7.663 -1.539 -22.547 1.00 53.00 84 ASP A N 1
ATOM 635 C CA . ASP A 1 84 ? 7.167 -2.470 -23.550 1.00 53.00 84 ASP A CA 1
ATOM 636 C C . ASP A 1 84 ? 5.801 -2.995 -23.085 1.00 53.00 84 ASP A C 1
ATOM 638 O O . ASP A 1 84 ? 5.706 -3.962 -22.327 1.00 53.00 84 ASP A O 1
ATOM 642 N N . ASP A 1 85 ? 4.735 -2.329 -23.534 1.00 52.34 85 ASP A N 1
ATOM 643 C CA . ASP A 1 85 ? 3.338 -2.681 -23.246 1.00 52.34 85 ASP A CA 1
ATOM 644 C C . ASP A 1 85 ? 2.952 -4.100 -23.724 1.00 52.34 85 ASP A C 1
ATOM 646 O O . ASP A 1 85 ? 1.877 -4.600 -23.376 1.00 52.34 85 ASP A O 1
ATOM 650 N N . SER A 1 86 ? 3.805 -4.777 -24.509 1.00 47.69 86 SER A N 1
ATOM 651 C CA . SER A 1 86 ? 3.561 -6.145 -24.983 1.00 47.69 86 SER A CA 1
ATOM 652 C C . SER A 1 86 ? 3.806 -7.221 -23.919 1.00 47.69 86 SER A C 1
ATOM 654 O O . SER A 1 86 ? 3.279 -8.331 -24.034 1.00 47.69 86 SER A O 1
ATOM 656 N N . ARG A 1 87 ? 4.546 -6.902 -22.850 1.00 57.84 87 ARG A N 1
ATOM 657 C CA . ARG A 1 87 ? 4.757 -7.798 -21.710 1.00 57.84 87 ARG A CA 1
ATOM 658 C C . ARG A 1 87 ? 3.804 -7.410 -20.590 1.00 57.84 87 ARG A C 1
ATOM 660 O O . ARG A 1 87 ? 4.103 -6.608 -19.710 1.00 57.84 87 ARG A O 1
ATOM 667 N N . GLN A 1 88 ? 2.598 -7.961 -20.645 1.00 63.16 88 GLN A N 1
ATOM 668 C CA . GLN A 1 88 ? 1.620 -7.732 -19.588 1.00 63.16 88 GLN A CA 1
ATOM 669 C C . GLN A 1 88 ? 2.150 -8.325 -18.277 1.00 63.16 88 GLN A C 1
ATOM 671 O O . GLN A 1 88 ? 2.474 -9.508 -18.204 1.00 63.16 88 GLN A O 1
ATOM 676 N N . GLY A 1 89 ? 2.268 -7.489 -17.242 1.00 69.69 89 GLY A N 1
ATOM 677 C CA . GLY A 1 89 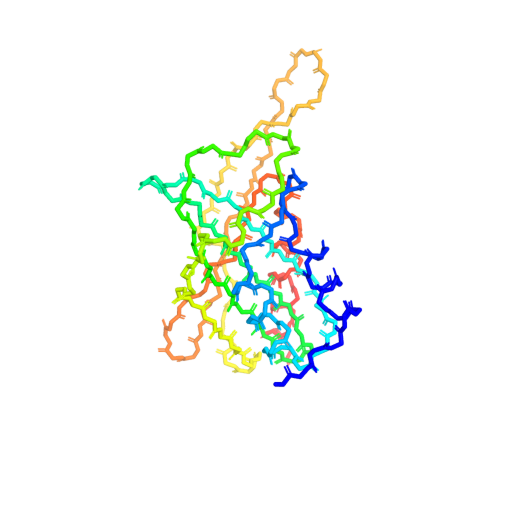? 2.556 -7.967 -15.890 1.00 69.69 89 GLY A CA 1
ATOM 678 C C . GLY A 1 89 ? 1.453 -8.896 -15.372 1.00 69.69 89 GLY A C 1
ATOM 679 O O . GLY A 1 89 ? 0.394 -9.020 -15.979 1.00 69.69 89 GLY A O 1
ATOM 680 N N . VAL A 1 90 ? 1.674 -9.526 -14.222 1.00 83.19 90 VAL A N 1
ATOM 681 C CA . VAL A 1 90 ? 0.673 -10.337 -13.519 1.00 83.19 90 VAL A CA 1
ATOM 682 C C . VAL A 1 90 ? 0.270 -9.618 -12.239 1.00 83.19 90 VAL A C 1
ATOM 684 O O . VAL A 1 90 ? 1.117 -9.187 -11.462 1.00 83.19 90 VAL A O 1
ATOM 687 N N . LEU A 1 91 ? -1.034 -9.496 -11.998 1.00 86.12 91 LEU A N 1
ATOM 688 C CA . LEU A 1 91 ? -1.563 -9.011 -10.728 1.00 86.12 91 LEU A CA 1
ATOM 689 C C . LEU A 1 91 ? -1.640 -10.185 -9.746 1.00 86.12 91 LEU A C 1
ATOM 691 O O . LEU A 1 91 ? -2.382 -11.140 -9.971 1.00 86.12 91 LEU A O 1
ATOM 695 N N . ARG A 1 92 ? -0.849 -10.132 -8.675 1.00 88.00 92 ARG A N 1
ATOM 696 C CA . ARG A 1 92 ? -0.792 -11.168 -7.634 1.00 88.00 92 ARG A CA 1
ATOM 697 C C . ARG A 1 92 ? -1.780 -10.900 -6.510 1.00 88.00 92 ARG A C 1
ATOM 699 O O . ARG A 1 92 ? -2.432 -11.822 -6.033 1.00 88.00 92 ARG A O 1
ATOM 706 N N . GLU A 1 93 ? -1.913 -9.639 -6.118 1.00 91.69 93 GLU A N 1
ATOM 707 C CA . GLU A 1 93 ? -2.820 -9.207 -5.061 1.00 91.69 93 GLU A CA 1
ATOM 708 C C . GLU A 1 93 ? -3.396 -7.838 -5.414 1.00 91.69 93 GLU A C 1
ATOM 710 O O . GLU A 1 93 ? -2.689 -6.952 -5.889 1.00 91.69 93 GLU A O 1
ATOM 715 N N . ALA A 1 94 ? -4.686 -7.654 -5.167 1.00 93.25 94 ALA A N 1
ATOM 716 C CA . ALA A 1 94 ? -5.342 -6.359 -5.226 1.00 93.25 94 ALA A CA 1
ATOM 717 C C . ALA A 1 94 ? -6.486 -6.381 -4.224 1.00 93.25 94 ALA A C 1
ATOM 719 O O . ALA A 1 94 ? -7.459 -7.117 -4.399 1.00 93.25 94 ALA A O 1
ATOM 720 N N . ARG A 1 95 ? -6.351 -5.618 -3.141 1.00 94.75 95 ARG A N 1
ATOM 721 C CA . ARG A 1 95 ? -7.328 -5.642 -2.059 1.00 94.75 95 ARG A CA 1
ATOM 722 C C . ARG A 1 95 ? -7.548 -4.292 -1.408 1.00 94.75 95 ARG A C 1
ATOM 724 O O . ARG A 1 95 ? -6.646 -3.463 -1.311 1.00 94.75 95 ARG A O 1
ATOM 731 N N . VAL A 1 96 ? -8.763 -4.133 -0.901 1.00 95.81 96 VAL A N 1
ATOM 732 C CA . VAL A 1 96 ? -9.191 -3.016 -0.061 1.00 95.81 96 VAL A CA 1
ATOM 733 C C . VAL A 1 96 ? -9.558 -3.593 1.296 1.00 95.81 96 VAL A C 1
ATOM 735 O O . VAL A 1 96 ? -10.386 -4.496 1.387 1.00 95.81 96 VAL A O 1
ATOM 738 N N . VAL A 1 97 ? -8.940 -3.077 2.348 1.00 96.44 97 VAL A N 1
ATOM 739 C CA . VAL A 1 97 ? -9.172 -3.491 3.730 1.00 96.44 97 VAL A CA 1
ATOM 740 C C . VAL A 1 97 ? -9.686 -2.290 4.490 1.00 96.44 97 VAL A C 1
ATOM 742 O O . VAL A 1 97 ? -9.004 -1.275 4.587 1.00 96.44 97 VAL A O 1
ATOM 745 N N . ARG A 1 98 ? -10.892 -2.385 5.040 1.00 95.94 98 ARG A N 1
ATOM 746 C CA . ARG A 1 98 ? -11.421 -1.313 5.880 1.00 95.94 98 ARG A CA 1
ATOM 747 C C . ARG A 1 98 ? -10.617 -1.207 7.177 1.00 95.94 98 ARG A C 1
ATOM 749 O O . ARG A 1 98 ? -10.160 -2.208 7.720 1.00 95.94 98 ARG A O 1
ATOM 756 N N . LEU A 1 99 ? -10.451 0.007 7.695 1.00 95.50 99 LEU A N 1
ATOM 757 C CA . LEU A 1 99 ? -9.635 0.236 8.891 1.00 95.50 99 LEU A CA 1
ATOM 758 C C . LEU A 1 99 ? -10.227 -0.359 10.182 1.00 95.50 99 LEU A C 1
ATOM 760 O O . LEU A 1 99 ? -9.503 -0.478 11.163 1.00 95.50 99 LEU A O 1
ATOM 764 N N . ASP A 1 100 ? -11.507 -0.738 10.206 1.00 95.56 100 ASP A N 1
ATOM 765 C CA . ASP A 1 100 ? -12.145 -1.476 11.312 1.00 95.56 100 ASP A CA 1
ATOM 766 C C . ASP A 1 100 ? -11.798 -2.980 11.340 1.00 95.56 100 ASP A C 1
ATOM 768 O O . ASP A 1 100 ? -11.989 -3.648 12.366 1.00 95.56 100 ASP A O 1
ATOM 772 N N . GLU A 1 101 ? -11.230 -3.500 10.250 1.00 97.19 101 GLU A N 1
ATOM 773 C CA . GLU A 1 101 ? -10.653 -4.847 10.175 1.00 97.19 101 GLU A CA 1
ATOM 774 C C . GLU A 1 101 ? -9.213 -4.901 10.696 1.00 97.19 101 GLU A C 1
ATOM 776 O O . GLU A 1 101 ? -8.701 -5.982 10.982 1.00 97.19 101 GLU A O 1
ATOM 781 N N . VAL A 1 102 ? -8.545 -3.755 10.844 1.00 96.94 102 VAL A N 1
ATOM 782 C CA . VAL A 1 102 ? -7.192 -3.686 11.402 1.00 96.94 102 VAL A CA 1
ATOM 783 C C . VAL A 1 102 ? -7.267 -3.851 12.916 1.00 96.94 102 VAL A C 1
ATOM 785 O O . VAL A 1 102 ? -7.973 -3.105 13.586 1.00 96.94 102 VAL A O 1
ATOM 788 N N . VAL A 1 103 ? -6.513 -4.806 13.464 1.00 97.38 103 VAL A N 1
ATOM 789 C CA . VAL A 1 103 ? -6.476 -5.067 14.917 1.00 97.38 103 VAL A CA 1
ATOM 790 C C . VAL A 1 103 ? -5.136 -4.720 15.555 1.00 97.38 103 VAL A C 1
ATOM 792 O O . VAL A 1 103 ? -5.069 -4.471 16.755 1.00 97.38 103 VAL A O 1
ATOM 795 N N . ALA A 1 104 ? -4.055 -4.691 14.773 1.00 95.88 104 ALA A N 1
ATOM 796 C CA . ALA A 1 104 ? -2.743 -4.279 15.255 1.00 95.88 104 ALA A CA 1
ATOM 797 C C . ALA A 1 104 ? -1.852 -3.796 14.109 1.00 95.88 104 ALA A C 1
ATOM 799 O O . ALA A 1 104 ? -1.955 -4.277 12.984 1.00 95.88 104 ALA A O 1
ATOM 800 N N . CYS A 1 105 ? -0.909 -2.912 14.429 1.00 96.31 105 CYS A N 1
ATOM 801 C CA . CYS A 1 105 ? 0.239 -2.597 13.585 1.00 96.31 105 CYS A CA 1
ATOM 802 C C . CYS A 1 105 ? 1.503 -2.691 14.445 1.00 96.31 105 CYS A C 1
ATOM 804 O O . CYS A 1 105 ? 1.601 -2.017 15.475 1.00 96.31 105 CYS A O 1
ATOM 806 N N . HIS A 1 106 ? 2.443 -3.549 14.060 1.00 94.56 106 HIS A N 1
ATOM 807 C CA . HIS A 1 106 ? 3.600 -3.909 14.881 1.00 94.56 106 HIS A CA 1
ATOM 808 C C . HIS A 1 106 ? 4.886 -3.953 14.060 1.00 94.56 106 HIS A C 1
ATOM 810 O O . HIS A 1 106 ? 4.853 -4.131 12.845 1.00 94.56 106 HIS A O 1
ATOM 816 N N . VAL A 1 107 ? 6.014 -3.778 14.749 1.00 95.06 107 VAL A N 1
ATOM 817 C CA . VAL A 1 107 ? 7.340 -3.949 14.155 1.00 95.06 107 VAL A CA 1
ATOM 818 C C . VAL A 1 107 ? 7.617 -5.446 14.020 1.00 95.06 107 VAL A C 1
ATOM 820 O O . VAL A 1 107 ? 7.504 -6.177 15.004 1.00 95.06 107 VAL A O 1
ATOM 823 N N . THR A 1 108 ? 7.958 -5.902 12.818 1.00 94.88 108 THR A N 1
ATOM 824 C CA . THR A 1 108 ? 8.307 -7.301 12.514 1.00 94.88 108 THR A CA 1
ATOM 825 C C . THR A 1 108 ? 9.808 -7.552 12.486 1.00 94.88 108 THR A C 1
ATOM 827 O O . THR A 1 108 ? 10.243 -8.682 12.688 1.00 94.88 108 THR A O 1
ATOM 830 N N . GLY A 1 109 ? 10.608 -6.508 12.289 1.00 92.31 109 GLY A N 1
ATOM 831 C CA . GLY A 1 109 ? 12.061 -6.602 12.267 1.00 92.31 109 GLY A CA 1
ATOM 832 C C . GLY A 1 109 ? 12.719 -5.233 12.221 1.00 92.31 109 GLY A C 1
ATOM 833 O O . GLY A 1 109 ? 12.044 -4.212 12.128 1.00 92.31 109 GLY A O 1
ATOM 834 N N . THR A 1 110 ? 14.043 -5.216 12.284 1.00 90.88 110 THR A N 1
ATOM 835 C CA . THR A 1 110 ? 14.857 -4.004 12.164 1.00 90.88 110 THR A CA 1
ATOM 836 C C . THR A 1 110 ? 16.105 -4.333 11.369 1.00 90.88 110 THR A C 1
ATOM 838 O O . THR A 1 110 ? 16.796 -5.295 11.708 1.00 90.88 110 THR A O 1
ATOM 841 N N . GLU A 1 111 ? 16.412 -3.533 10.356 1.00 87.81 111 GLU A N 1
ATOM 842 C CA . GLU A 1 111 ? 17.665 -3.640 9.609 1.00 87.81 111 GLU A CA 1
ATOM 843 C C . GLU A 1 111 ? 18.511 -2.384 9.814 1.00 87.81 111 GLU A C 1
ATOM 845 O O . GLU A 1 111 ? 17.977 -1.301 10.036 1.00 87.81 111 GLU A O 1
ATOM 850 N N . ALA A 1 112 ? 19.833 -2.527 9.764 1.00 84.38 112 ALA A N 1
ATOM 851 C CA . ALA A 1 112 ? 20.739 -1.388 9.762 1.00 84.38 112 ALA A CA 1
ATOM 852 C C . ALA A 1 112 ? 21.057 -1.011 8.311 1.00 84.38 112 ALA A C 1
ATOM 854 O O . ALA A 1 112 ? 21.704 -1.785 7.604 1.00 84.38 112 ALA A O 1
ATOM 855 N N . ALA A 1 113 ? 20.640 0.178 7.884 1.00 81.19 113 ALA A N 1
ATOM 856 C CA . ALA A 1 113 ? 20.949 0.720 6.569 1.00 81.19 113 ALA A CA 1
ATOM 857 C C . ALA A 1 113 ? 22.071 1.768 6.679 1.00 81.19 113 ALA A C 1
ATOM 859 O O . ALA A 1 113 ? 22.029 2.628 7.566 1.00 81.19 113 ALA A O 1
ATOM 860 N N . PRO A 1 114 ? 23.097 1.722 5.813 1.00 75.56 114 PRO A N 1
ATOM 861 C CA . PRO A 1 114 ? 24.153 2.724 5.816 1.00 75.56 114 PRO A CA 1
ATOM 862 C C . PRO A 1 114 ? 23.608 4.077 5.344 1.00 75.56 114 PRO A C 1
ATOM 864 O O . PRO A 1 114 ? 23.055 4.193 4.251 1.00 75.56 114 PRO A O 1
ATOM 867 N N . THR A 1 115 ? 23.817 5.127 6.133 1.00 71.75 115 THR A N 1
ATOM 868 C CA . THR A 1 115 ? 23.503 6.502 5.736 1.00 71.75 115 THR A CA 1
ATOM 869 C C . THR A 1 115 ? 24.692 7.074 4.962 1.00 71.75 115 THR A C 1
ATOM 871 O O . THR A 1 115 ? 25.765 7.319 5.517 1.00 71.75 115 THR A O 1
ATOM 874 N N . TYR A 1 116 ? 24.532 7.285 3.654 1.00 61.34 116 TYR A N 1
ATOM 875 C CA . TYR A 1 116 ? 25.573 7.903 2.828 1.00 61.34 116 TYR A CA 1
ATOM 876 C C . TYR A 1 116 ? 25.582 9.423 3.036 1.00 61.34 116 TYR A C 1
ATOM 878 O O . TYR A 1 116 ? 24.917 10.169 2.323 1.00 61.34 116 TYR A O 1
ATOM 886 N N . GLY A 1 117 ? 26.349 9.881 4.025 1.00 51.88 117 GLY A N 1
ATOM 887 C CA . GLY A 1 117 ? 26.521 11.296 4.345 1.00 51.88 117 GLY A CA 1
ATOM 888 C C . GLY A 1 117 ? 27.961 11.612 4.737 1.00 51.88 117 GLY A C 1
ATOM 889 O O . GLY A 1 117 ? 28.328 11.460 5.890 1.00 51.88 117 GLY A O 1
ATOM 890 N N . PHE A 1 118 ? 28.740 12.089 3.762 1.00 47.81 118 PHE A N 1
ATOM 891 C CA . PHE A 1 118 ? 30.096 12.646 3.878 1.00 47.81 118 PHE A CA 1
ATOM 892 C C . PHE A 1 118 ? 31.223 11.726 4.396 1.00 47.81 118 PHE A C 1
ATOM 894 O O . PHE A 1 118 ? 31.098 10.919 5.309 1.00 47.81 118 PHE A O 1
ATOM 901 N N . GLN A 1 119 ? 32.377 11.861 3.737 1.00 53.47 119 GLN A N 1
ATOM 902 C CA . GLN A 1 119 ? 33.610 11.112 3.969 1.00 53.47 119 GLN A CA 1
ATOM 903 C C . GLN A 1 119 ? 34.036 11.188 5.444 1.00 53.47 119 GLN A C 1
ATOM 905 O O . GLN A 1 119 ? 34.460 12.252 5.881 1.00 53.47 119 GLN A O 1
ATOM 910 N N . THR A 1 120 ? 33.913 10.079 6.189 1.00 55.03 120 THR A N 1
ATOM 911 C CA . THR A 1 120 ? 34.845 9.555 7.228 1.00 55.03 120 THR A CA 1
ATOM 912 C C . THR A 1 120 ? 34.185 8.713 8.335 1.00 55.03 120 THR A C 1
ATOM 914 O O . THR A 1 120 ? 34.912 8.056 9.075 1.00 55.03 120 THR A O 1
ATOM 917 N N . ALA A 1 121 ? 32.854 8.597 8.409 1.00 58.38 121 ALA A N 1
ATOM 918 C CA . ALA A 1 121 ? 32.194 7.633 9.301 1.00 58.38 121 ALA A CA 1
ATOM 919 C C . ALA A 1 121 ? 30.921 7.062 8.659 1.00 58.38 121 ALA A C 1
ATOM 921 O O . ALA A 1 121 ? 30.062 7.817 8.214 1.00 58.38 121 ALA A O 1
ATOM 922 N N . SER A 1 122 ? 30.787 5.733 8.611 1.00 61.06 122 SER A N 1
ATOM 923 C CA . SER A 1 122 ? 29.521 5.095 8.234 1.00 61.06 122 SER A CA 1
ATOM 924 C C . SER A 1 122 ? 28.548 5.249 9.399 1.00 61.06 122 SER A C 1
ATOM 926 O O . SER A 1 122 ? 28.672 4.550 10.405 1.00 61.06 122 SER A O 1
ATOM 928 N N . LEU A 1 123 ? 27.614 6.192 9.288 1.00 72.56 123 LEU A N 1
ATOM 929 C CA . LEU A 1 123 ? 26.438 6.215 10.148 1.00 72.56 123 LEU A CA 1
ATOM 930 C C . LEU A 1 123 ? 25.488 5.109 9.679 1.00 72.56 123 LEU A C 1
ATOM 932 O O . LEU A 1 123 ? 25.408 4.808 8.487 1.00 72.56 123 LEU A O 1
ATOM 936 N N . TYR A 1 124 ? 24.825 4.467 10.634 1.00 79.62 124 TYR A N 1
ATOM 937 C CA . TYR A 1 124 ? 23.796 3.470 10.368 1.00 79.62 124 TYR A CA 1
ATOM 938 C C . TYR A 1 124 ? 22.478 3.995 10.908 1.00 79.62 124 TYR A C 1
ATOM 940 O O . TYR A 1 124 ? 22.407 4.451 12.051 1.00 79.62 124 TYR A O 1
ATOM 948 N N . GLU A 1 125 ? 21.442 3.900 10.088 1.00 83.38 125 GLU A N 1
ATOM 949 C CA . GLU A 1 125 ? 20.068 4.117 10.503 1.00 83.38 125 GLU A CA 1
ATOM 950 C C . GLU A 1 125 ? 19.397 2.759 10.717 1.00 83.38 125 GLU A C 1
ATOM 952 O O . GLU A 1 125 ? 19.524 1.855 9.892 1.00 83.38 125 GLU A O 1
ATOM 957 N N . TRP A 1 126 ? 18.712 2.598 11.849 1.00 86.44 126 TRP A N 1
ATOM 958 C CA . TRP A 1 126 ? 17.937 1.394 12.133 1.00 86.44 126 TRP A CA 1
ATOM 959 C C . TRP A 1 126 ? 16.532 1.554 11.569 1.00 86.44 126 TRP A C 1
ATOM 961 O O . TRP A 1 126 ? 15.738 2.339 12.084 1.00 86.44 126 TRP A O 1
ATOM 971 N N . ILE A 1 127 ? 16.227 0.783 10.533 1.00 88.31 127 ILE A N 1
ATOM 972 C CA . ILE A 1 127 ? 14.982 0.860 9.782 1.00 88.31 127 ILE A CA 1
ATOM 973 C C . ILE A 1 127 ? 14.036 -0.257 10.244 1.00 88.31 127 ILE A C 1
ATOM 975 O O . ILE A 1 127 ? 14.317 -1.439 10.009 1.00 88.31 127 ILE A O 1
ATOM 979 N N . PRO A 1 128 ? 12.920 0.069 10.924 1.00 90.94 128 PRO A N 1
ATOM 980 C CA . PRO A 1 128 ? 11.948 -0.923 11.369 1.00 90.94 128 PRO A CA 1
ATOM 981 C C . PRO A 1 128 ? 11.077 -1.405 10.209 1.00 90.94 128 PRO A C 1
ATOM 983 O O . PRO A 1 128 ? 10.567 -0.593 9.449 1.00 90.94 128 PRO A O 1
ATOM 986 N N . SER A 1 129 ? 10.854 -2.714 10.107 1.00 93.38 129 SER A N 1
ATOM 987 C CA . SER A 1 129 ? 9.835 -3.333 9.245 1.00 93.38 129 SER A CA 1
ATOM 988 C C . SER A 1 129 ? 8.511 -3.454 9.972 1.00 93.38 129 SER A C 1
ATOM 990 O O . SER A 1 129 ? 8.494 -3.714 11.173 1.00 93.38 129 SER A O 1
ATOM 992 N N . TRP A 1 130 ? 7.406 -3.250 9.256 1.00 95.94 130 TRP A N 1
ATOM 993 C CA . TRP A 1 130 ? 6.073 -3.143 9.841 1.00 95.94 130 TRP A CA 1
ATOM 994 C C . TRP A 1 130 ? 5.097 -4.126 9.210 1.00 95.94 130 TRP A C 1
ATOM 996 O O . TRP A 1 130 ? 5.037 -4.247 7.987 1.00 95.94 130 TRP A O 1
ATOM 1006 N N . ALA A 1 131 ? 4.251 -4.728 10.044 1.00 96.44 131 ALA A N 1
ATOM 1007 C CA . ALA A 1 131 ? 3.109 -5.509 9.594 1.00 96.44 131 ALA A CA 1
ATOM 1008 C C . ALA A 1 131 ? 1.809 -5.088 10.275 1.00 96.44 131 ALA A C 1
ATOM 1010 O O . ALA A 1 131 ? 1.769 -4.690 11.445 1.00 96.44 131 ALA A O 1
ATOM 1011 N N . ILE A 1 132 ? 0.727 -5.235 9.521 1.00 97.38 132 ILE A N 1
ATOM 1012 C CA . ILE A 1 132 ? -0.645 -4.955 9.917 1.00 97.38 132 ILE A CA 1
ATOM 1013 C C . ILE A 1 132 ? -1.345 -6.298 10.102 1.00 97.38 132 ILE A C 1
ATOM 1015 O O . ILE A 1 132 ? -1.439 -7.080 9.158 1.00 97.38 132 ILE A O 1
ATOM 1019 N N . SER A 1 133 ? -1.835 -6.568 11.307 1.00 97.75 133 SER A N 1
ATOM 1020 C CA . SER A 1 133 ? -2.669 -7.738 11.585 1.00 97.75 133 SER A CA 1
ATOM 1021 C C . SER A 1 133 ? -4.131 -7.383 11.377 1.00 97.75 133 SER A C 1
ATOM 1023 O O . SER A 1 133 ? -4.592 -6.340 11.858 1.00 97.75 133 SER A O 1
ATOM 1025 N N . LEU A 1 134 ? -4.858 -8.272 10.710 1.00 97.56 134 LEU A N 1
ATOM 1026 C CA . LEU A 1 134 ? -6.288 -8.140 10.478 1.00 97.56 134 LEU A CA 1
ATOM 1027 C C . LEU A 1 134 ? -7.107 -9.054 11.391 1.00 97.56 134 LEU A C 1
ATOM 1029 O O . LEU A 1 134 ? -6.600 -10.017 11.969 1.00 97.56 134 LEU A O 1
ATOM 1033 N N . ARG A 1 135 ? -8.396 -8.737 11.516 1.00 96.88 135 ARG A N 1
ATOM 1034 C CA . ARG A 1 135 ? -9.374 -9.471 12.328 1.00 96.88 135 ARG A CA 1
ATOM 1035 C C . ARG A 1 135 ? -9.559 -10.920 11.875 1.00 96.88 135 ARG A C 1
ATOM 1037 O O . ARG A 1 135 ? -9.809 -11.782 12.710 1.00 96.88 135 ARG A O 1
ATOM 1044 N N . ASP A 1 136 ? -9.393 -11.188 10.582 1.00 95.62 136 ASP A N 1
ATOM 1045 C CA . ASP A 1 136 ? -9.438 -12.534 9.997 1.00 95.62 136 ASP A CA 1
ATOM 1046 C C . ASP A 1 136 ? -8.167 -13.369 10.269 1.00 95.62 136 ASP A C 1
ATOM 1048 O O . ASP A 1 136 ? -8.076 -14.522 9.851 1.00 95.62 136 ASP A O 1
ATOM 1052 N N . GLY A 1 137 ? -7.185 -12.801 10.978 1.00 96.00 137 GLY A N 1
ATOM 1053 C CA . GLY A 1 137 ? -5.902 -13.429 11.286 1.00 96.00 137 GLY A CA 1
ATOM 1054 C C . GLY A 1 137 ? -4.843 -13.270 10.192 1.00 96.00 137 GLY A C 1
ATOM 1055 O O . GLY A 1 137 ? -3.685 -13.628 10.423 1.00 96.00 137 GLY A O 1
ATOM 1056 N N . SER A 1 138 ? -5.194 -12.712 9.030 1.00 95.50 138 SER A N 1
ATOM 1057 C CA . SER A 1 138 ? -4.235 -12.413 7.967 1.00 95.50 138 SER A CA 1
ATOM 1058 C C . SER A 1 138 ? -3.327 -11.235 8.335 1.00 95.50 138 SER A C 1
ATOM 1060 O O . SER A 1 138 ? -3.586 -10.465 9.269 1.00 95.50 138 SER A O 1
ATOM 1062 N N . ARG A 1 139 ? -2.218 -11.106 7.600 1.00 95.31 139 ARG A N 1
ATOM 1063 C CA . ARG A 1 139 ? -1.233 -10.037 7.788 1.00 95.31 139 ARG A CA 1
ATOM 1064 C C . ARG A 1 139 ? -0.925 -9.329 6.478 1.00 95.31 139 ARG A C 1
ATOM 1066 O O . ARG A 1 139 ? -0.938 -9.949 5.417 1.00 95.31 139 ARG A O 1
ATOM 1073 N N . ILE A 1 140 ? -0.637 -8.035 6.573 1.00 95.06 140 ILE A N 1
ATOM 1074 C CA . ILE A 1 140 ? -0.116 -7.209 5.480 1.00 95.06 140 ILE A CA 1
ATOM 1075 C C . ILE A 1 140 ? 1.235 -6.674 5.909 1.00 95.06 140 ILE A C 1
ATOM 1077 O O . ILE A 1 140 ? 1.309 -5.903 6.862 1.00 95.06 140 ILE A O 1
ATOM 1081 N N . GLU A 1 141 ? 2.290 -7.037 5.193 1.00 94.81 141 GLU A N 1
ATOM 1082 C CA . GLU A 1 141 ? 3.575 -6.355 5.345 1.00 94.81 141 GLU A CA 1
ATOM 1083 C C . GLU A 1 141 ? 3.499 -4.991 4.655 1.00 94.81 141 GLU A C 1
ATOM 1085 O O . GLU A 1 141 ? 3.090 -4.909 3.491 1.00 94.81 141 GLU A O 1
ATOM 1090 N N . ILE A 1 142 ? 3.902 -3.930 5.354 1.00 94.81 142 ILE A N 1
ATOM 1091 C CA . ILE A 1 142 ? 4.030 -2.603 4.754 1.00 94.81 142 ILE A CA 1
ATOM 1092 C C . ILE A 1 142 ? 5.282 -2.626 3.86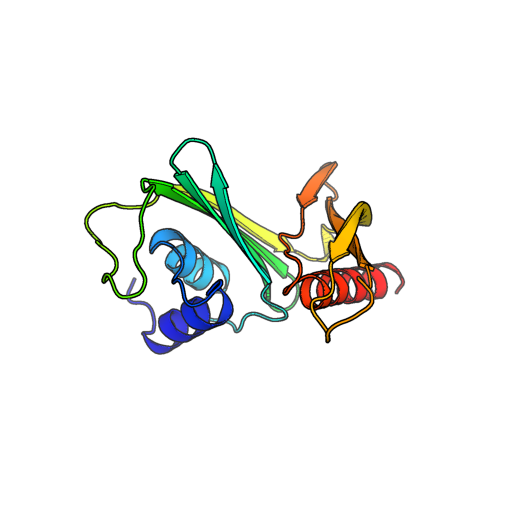8 1.00 94.81 142 ILE A C 1
ATOM 1094 O O . ILE A 1 142 ? 6.384 -2.818 4.388 1.00 94.81 142 ILE A O 1
ATOM 1098 N N . PRO A 1 143 ? 5.150 -2.477 2.537 1.00 92.50 143 PRO A N 1
ATOM 1099 C CA . PRO A 1 143 ? 6.309 -2.497 1.663 1.00 92.50 143 PRO A CA 1
ATOM 1100 C C . PRO A 1 143 ? 7.148 -1.249 1.947 1.00 92.50 143 PRO A C 1
ATOM 1102 O O . PRO A 1 143 ? 6.601 -0.155 2.032 1.00 92.50 143 PRO A O 1
ATOM 1105 N N . GLN A 1 144 ? 8.461 -1.402 2.106 1.00 87.62 144 GLN A N 1
ATOM 1106 C CA . GLN A 1 144 ? 9.365 -0.274 2.344 1.00 87.62 144 GLN A CA 1
ATOM 1107 C C . GLN A 1 144 ? 10.794 -0.529 1.848 1.00 87.62 144 GLN A C 1
ATOM 1109 O O . GLN A 1 144 ? 11.200 -1.666 1.605 1.00 87.62 144 GLN A O 1
ATOM 1114 N N . THR A 1 145 ? 11.545 0.558 1.730 1.00 83.44 145 THR A N 1
ATOM 1115 C CA . THR A 1 145 ? 12.985 0.629 1.470 1.00 83.44 145 THR A CA 1
ATOM 1116 C C . THR A 1 145 ? 13.621 1.649 2.415 1.00 83.44 145 THR A C 1
ATOM 1118 O O . THR A 1 145 ? 12.916 2.389 3.099 1.00 83.44 145 THR A O 1
ATOM 1121 N N . ASP A 1 146 ? 14.944 1.771 2.348 1.00 78.38 146 ASP A N 1
ATOM 1122 C CA . ASP A 1 146 ? 15.756 2.832 2.960 1.00 78.38 146 ASP A CA 1
ATOM 1123 C C . ASP A 1 146 ? 15.308 4.277 2.670 1.00 78.38 146 ASP A C 1
ATOM 1125 O O . ASP A 1 146 ? 15.729 5.210 3.343 1.00 78.38 146 ASP A O 1
ATOM 1129 N N . ARG A 1 147 ? 14.481 4.484 1.642 1.00 80.38 147 ARG A N 1
ATOM 1130 C CA . ARG A 1 147 ? 13.973 5.805 1.231 1.00 80.38 147 ARG A CA 1
ATOM 1131 C C . ARG A 1 147 ? 12.503 6.024 1.544 1.00 80.38 147 ARG A C 1
ATOM 1133 O O . ARG A 1 147 ? 11.996 7.124 1.346 1.00 80.38 147 ARG A O 1
ATOM 1140 N N . THR A 1 148 ? 11.792 4.968 1.917 1.00 84.44 148 THR A N 1
ATOM 1141 C CA . THR A 1 148 ? 10.332 4.985 2.078 1.00 84.44 148 THR A CA 1
ATOM 1142 C C . THR A 1 148 ? 9.890 4.544 3.472 1.00 84.44 148 THR A C 1
ATOM 1144 O O . THR A 1 148 ? 8.692 4.535 3.764 1.00 84.44 148 THR A O 1
ATOM 1147 N N . HIS A 1 149 ? 10.840 4.238 4.359 1.00 85.44 149 HIS A N 1
ATOM 1148 C CA . HIS A 1 149 ? 10.578 3.822 5.734 1.00 85.44 149 HIS A CA 1
ATOM 1149 C C . HIS A 1 149 ? 9.883 4.895 6.567 1.00 85.44 149 HIS A C 1
ATOM 1151 O O . HIS A 1 149 ? 9.039 4.549 7.386 1.00 85.44 149 HIS A O 1
ATOM 1157 N N . ASP A 1 150 ? 10.138 6.182 6.322 1.00 89.38 150 ASP A N 1
ATOM 1158 C CA . ASP A 1 150 ? 9.412 7.274 6.988 1.00 89.38 150 ASP A CA 1
ATOM 1159 C C . ASP A 1 150 ? 7.918 7.285 6.627 1.00 89.38 150 ASP A C 1
ATOM 1161 O O . ASP A 1 150 ? 7.052 7.547 7.470 1.00 89.38 150 ASP A O 1
ATOM 1165 N N . VAL A 1 1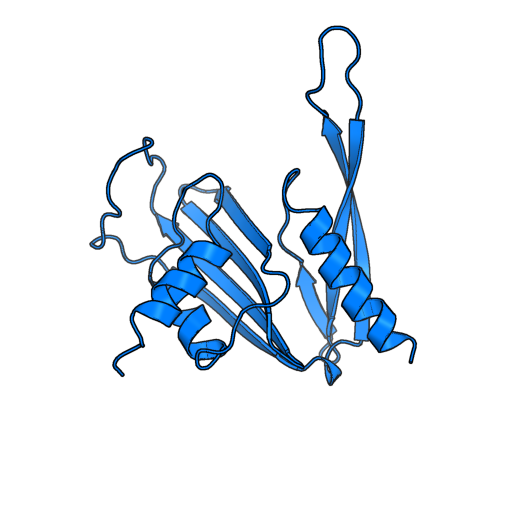51 ? 7.585 6.952 5.375 1.00 91.06 151 VAL A N 1
ATOM 1166 C CA . VAL A 1 151 ? 6.190 6.834 4.927 1.00 91.06 151 VAL A CA 1
ATOM 1167 C C . VAL A 1 151 ? 5.548 5.598 5.552 1.00 91.06 151 VAL A C 1
ATOM 1169 O O . VAL A 1 151 ? 4.443 5.689 6.089 1.00 91.06 151 VAL A O 1
ATOM 1172 N N . ALA A 1 152 ? 6.255 4.466 5.571 1.00 91.56 152 ALA A N 1
ATOM 1173 C CA . ALA A 1 152 ? 5.799 3.253 6.248 1.00 91.56 152 ALA A CA 1
ATOM 1174 C C . ALA A 1 152 ? 5.566 3.486 7.754 1.00 91.56 152 ALA A C 1
ATOM 1176 O O . ALA A 1 152 ? 4.522 3.105 8.289 1.00 91.56 152 ALA A O 1
ATOM 1177 N N . ALA A 1 153 ? 6.482 4.193 8.421 1.00 92.44 153 ALA A N 1
ATOM 1178 C CA . ALA A 1 153 ? 6.352 4.602 9.815 1.00 92.44 153 ALA A CA 1
ATOM 1179 C C . ALA A 1 153 ? 5.157 5.544 10.023 1.00 92.44 153 ALA A C 1
ATOM 1181 O O . ALA A 1 153 ? 4.444 5.416 11.018 1.00 92.44 153 ALA A O 1
ATOM 1182 N N . SER A 1 154 ? 4.879 6.440 9.071 1.00 95.12 154 SER A N 1
ATOM 1183 C CA . SER A 1 154 ? 3.712 7.331 9.109 1.00 95.12 154 SER A CA 1
ATOM 1184 C C . SER A 1 154 ? 2.389 6.565 8.984 1.00 95.12 154 SER A C 1
ATOM 1186 O O . SER A 1 154 ? 1.448 6.843 9.733 1.00 95.12 154 SER A O 1
ATOM 1188 N N . ILE A 1 155 ? 2.314 5.561 8.099 1.00 94.44 155 ILE A N 1
ATOM 1189 C CA . ILE A 1 155 ? 1.158 4.651 8.016 1.00 94.44 155 ILE A CA 1
ATOM 1190 C C . ILE A 1 155 ? 0.983 3.932 9.355 1.00 94.44 155 ILE A C 1
ATOM 1192 O O . ILE A 1 155 ? -0.104 3.959 9.936 1.00 94.44 155 ILE A O 1
ATOM 1196 N N . ALA A 1 156 ? 2.057 3.337 9.881 1.00 94.12 156 ALA A N 1
ATOM 1197 C CA . ALA A 1 156 ? 2.023 2.619 11.147 1.00 94.12 156 ALA A CA 1
ATOM 1198 C C . ALA A 1 156 ? 1.571 3.516 12.311 1.00 94.12 156 ALA A C 1
ATOM 1200 O O . ALA A 1 156 ? 0.725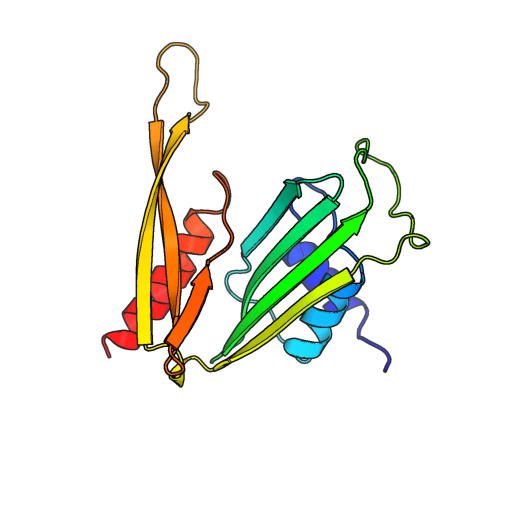 3.111 13.110 1.00 94.12 156 ALA A O 1
ATOM 1201 N N . ALA A 1 157 ? 2.076 4.749 12.389 1.00 94.50 157 ALA A N 1
ATOM 1202 C CA . ALA A 1 157 ? 1.681 5.726 13.397 1.00 94.50 157 ALA A CA 1
ATOM 1203 C C . ALA A 1 157 ? 0.187 6.068 13.302 1.00 94.50 157 ALA A C 1
ATOM 1205 O O . ALA A 1 157 ? -0.509 6.037 14.318 1.00 94.50 157 ALA A O 1
ATOM 1206 N N . LYS A 1 158 ? -0.331 6.317 12.091 1.00 94.88 158 LYS A N 1
ATOM 1207 C CA . LYS A 1 158 ? -1.754 6.619 11.867 1.00 94.88 158 LYS A CA 1
ATOM 1208 C C . LYS A 1 158 ? -2.657 5.447 12.258 1.00 94.88 158 LYS A C 1
ATOM 1210 O O . LYS A 1 158 ? -3.674 5.653 12.920 1.00 94.88 158 LYS A O 1
ATOM 1215 N N . LEU A 1 159 ? -2.265 4.217 11.922 1.00 94.62 159 LEU A N 1
ATOM 1216 C CA . LEU A 1 159 ? -2.998 3.012 12.322 1.00 94.62 159 LEU A CA 1
ATOM 1217 C C . LEU A 1 159 ? -2.989 2.820 13.843 1.00 94.62 159 LEU A C 1
ATOM 1219 O O . LEU A 1 159 ? -4.033 2.564 14.436 1.00 94.62 159 LEU A O 1
ATOM 1223 N N . ARG A 1 160 ? -1.838 2.990 14.501 1.00 93.25 160 ARG A N 1
ATOM 1224 C CA . ARG A 1 160 ? -1.727 2.842 15.962 1.00 93.25 160 ARG A CA 1
ATOM 1225 C C . ARG A 1 160 ? -2.499 3.918 16.719 1.00 93.25 160 ARG A C 1
ATOM 1227 O O . ARG A 1 160 ? -3.131 3.593 17.716 1.00 93.25 160 ARG A O 1
ATOM 1234 N N . ALA A 1 161 ? -2.482 5.161 16.239 1.00 93.19 161 ALA A N 1
ATOM 1235 C CA . ALA A 1 161 ? -3.269 6.245 16.822 1.00 93.19 161 ALA A CA 1
ATOM 1236 C C . ALA A 1 161 ? -4.773 5.940 16.764 1.00 93.19 161 ALA A C 1
ATOM 1238 O O . ALA A 1 161 ? -5.473 6.143 17.751 1.00 93.19 161 ALA A O 1
ATOM 1239 N N . ARG A 1 162 ? -5.253 5.384 15.643 1.00 92.94 162 ARG A N 1
ATOM 1240 C CA . ARG A 1 162 ? -6.648 4.948 15.501 1.00 92.94 162 ARG A CA 1
ATOM 1241 C C . ARG A 1 162 ? -7.012 3.823 16.468 1.00 92.94 162 ARG A C 1
ATOM 1243 O O . ARG A 1 162 ? -8.096 3.845 17.019 1.00 92.94 162 ARG A O 1
ATOM 1250 N N . LEU A 1 163 ? -6.128 2.845 16.661 1.00 91.88 163 LEU A N 1
ATOM 1251 C CA . LEU A 1 163 ? -6.382 1.697 17.542 1.00 91.88 163 LEU A CA 1
ATOM 1252 C C . LEU A 1 163 ? -6.395 2.054 19.038 1.00 91.88 163 LEU A C 1
ATOM 1254 O O . LEU A 1 163 ? -6.839 1.243 19.846 1.00 91.88 163 LEU A O 1
ATOM 1258 N N . ALA A 1 164 ? -5.860 3.217 19.414 1.00 90.81 164 ALA A N 1
ATOM 1259 C CA . ALA A 1 164 ? -5.781 3.667 20.802 1.00 90.81 164 ALA A CA 1
ATOM 1260 C C . ALA A 1 164 ? -6.990 4.507 21.258 1.00 90.81 164 ALA A C 1
ATOM 1262 O O . ALA A 1 164 ? -7.114 4.750 22.460 1.00 90.81 164 ALA A O 1
ATOM 1263 N N . GLY A 1 165 ? -7.825 4.979 20.324 1.00 81.56 165 GLY A N 1
ATOM 1264 C CA . GLY A 1 165 ? -9.029 5.778 20.586 1.00 81.56 165 GLY A CA 1
ATOM 1265 C C . GLY A 1 165 ? -10.302 4.974 20.388 1.00 81.56 165 GLY A C 1
ATOM 1266 O O . GLY A 1 165 ? -11.254 5.228 21.155 1.00 81.56 165 GLY A O 1
#

Radius of gyration: 16.76 Å; chains: 1; bounding box: 50×28×46 Å

Sequence (165 aa):
MEYDETQVRDAIAAVRVGGQTPPRLVYEALVSLTSGRSLELPVATMTKADGHVHWRVLALVGDALVSVHGEHEGVEWTFGSEPDDSRQGVLREARVVRLDEVVACHVTGTEAAPTYGFQTASLYEWIPSWAISLRDGSRIEIPQTDRTHDVAASIAAKLRARLAG